Protein AF-A0A7J9VFT3-F1 (afdb_monomer_lite)

pLDDT: mean 90.73, std 5.5, range [65.38, 97.44]

Radius of gyration: 14.72 Å; chains: 1; bounding box: 46×27×30 Å

Secondary structure (DSSP, 8-state):
-------STT-TT-SSSS----TTHHHH-SSTTT--BTTB---SGGG-SSSTTSTT--

Foldseek 3Di:
DDDDDDFQCPDPPDNGQFDDDDPPRCVVPVQVQADADDPRGHDDLCNAPPNRSDPVGD

Structure (mmCIF, N/CA/C/O backbone):
data_AF-A0A7J9VFT3-F1
#
_entry.id   AF-A0A7J9VFT3-F1
#
loop_
_atom_site.group_PDB
_atom_site.id
_atom_site.type_symbol
_atom_site.label_atom_id
_atom_site.label_alt_id
_atom_site.label_comp_id
_atom_site.label_asym_id
_atom_site.label_entity_id
_atom_site.label_seq_id
_atom_site.pdbx_PDB_ins_code
_atom_site.Cartn_x
_atom_site.Cartn_y
_atom_site.Cartn_z
_atom_site.occupancy
_atom_site.B_iso_or_equiv
_atom_site.auth_seq_id
_atom_site.auth_comp_id
_atom_site.auth_asym_id
_atom_site.auth_atom_id
_atom_site.pdbx_PDB_model_num
ATOM 1 N N . MET A 1 1 ? 27.959 -3.336 -20.712 1.00 71.00 1 MET A N 1
ATOM 2 C CA . MET A 1 1 ? 27.073 -2.898 -19.611 1.00 71.00 1 MET A CA 1
ATOM 3 C C . MET A 1 1 ? 25.639 -3.124 -20.056 1.00 71.00 1 MET A C 1
ATOM 5 O O . MET A 1 1 ? 25.331 -2.759 -21.183 1.00 71.00 1 MET A O 1
ATOM 9 N N . ARG A 1 2 ? 24.810 -3.804 -19.257 1.00 85.19 2 ARG A N 1
ATOM 10 C CA . ARG A 1 2 ? 23.419 -4.129 -19.617 1.00 85.19 2 ARG A CA 1
ATOM 11 C C . ARG A 1 2 ? 22.475 -3.299 -18.755 1.00 85.19 2 ARG A C 1
ATOM 13 O O . ARG A 1 2 ? 22.667 -3.242 -17.546 1.00 85.19 2 ARG A O 1
ATOM 20 N N . PHE A 1 3 ? 21.488 -2.680 -19.392 1.00 90.31 3 PHE A N 1
ATOM 21 C CA . PHE A 1 3 ? 20.407 -1.946 -18.743 1.00 90.31 3 PHE A CA 1
ATOM 22 C C . PHE A 1 3 ? 19.138 -2.805 -18.744 1.00 90.31 3 PHE A C 1
ATOM 24 O O . PHE A 1 3 ? 18.872 -3.512 -19.720 1.00 90.31 3 PHE A O 1
ATOM 31 N N . LEU A 1 4 ? 18.400 -2.780 -17.638 1.00 94.38 4 LEU A N 1
ATOM 32 C CA . LEU A 1 4 ? 17.123 -3.461 -17.454 1.00 94.38 4 LEU A CA 1
ATOM 33 C C . LEU A 1 4 ? 16.199 -2.510 -16.700 1.00 94.38 4 LEU A C 1
ATOM 35 O O . LEU A 1 4 ? 16.575 -1.992 -15.650 1.00 94.38 4 LEU A O 1
ATOM 39 N N . GLU A 1 5 ? 15.002 -2.321 -17.234 1.00 94.88 5 GLU A N 1
ATOM 40 C CA . GLU A 1 5 ? 13.958 -1.485 -16.656 1.00 94.88 5 GLU A CA 1
ATOM 41 C C . GLU A 1 5 ? 12.666 -2.291 -16.562 1.00 94.88 5 GLU A C 1
ATOM 43 O O . GLU A 1 5 ? 12.426 -3.207 -17.355 1.00 94.88 5 GLU A O 1
ATOM 48 N N . LYS A 1 6 ? 11.848 -1.948 -15.569 1.00 93.00 6 LYS A N 1
ATOM 49 C CA . LYS A 1 6 ? 10.497 -2.462 -15.421 1.00 93.00 6 LYS A CA 1
ATOM 50 C C . LYS A 1 6 ? 9.540 -1.289 -15.321 1.00 93.00 6 LYS A C 1
ATOM 52 O O . LYS A 1 6 ? 9.627 -0.500 -14.382 1.00 93.00 6 LYS A O 1
ATOM 57 N N . ASP A 1 7 ? 8.619 -1.232 -16.269 1.00 93.94 7 ASP A N 1
ATOM 58 C CA . ASP A 1 7 ? 7.467 -0.355 -16.185 1.00 93.94 7 ASP A CA 1
ATOM 59 C C . ASP A 1 7 ? 6.368 -1.055 -15.380 1.00 93.94 7 ASP A C 1
ATOM 61 O O . ASP A 1 7 ? 5.886 -2.122 -15.760 1.00 93.94 7 ASP A O 1
ATOM 65 N N . TRP A 1 8 ? 6.039 -0.480 -14.227 1.00 93.25 8 TRP A N 1
ATOM 66 C CA . TRP A 1 8 ? 5.023 -1.000 -13.312 1.00 93.25 8 TRP A CA 1
ATOM 67 C C . TRP A 1 8 ? 3.641 -0.393 -13.558 1.00 93.25 8 TRP A C 1
ATOM 69 O O . TRP A 1 8 ? 2.662 -0.914 -13.042 1.00 93.25 8 TRP A O 1
ATOM 79 N N . VAL A 1 9 ? 3.553 0.705 -14.317 1.00 93.00 9 VAL A N 1
ATOM 80 C CA . VAL A 1 9 ? 2.286 1.406 -14.593 1.00 93.00 9 VAL A CA 1
ATOM 81 C C . VAL A 1 9 ? 1.453 0.638 -15.619 1.00 93.00 9 VAL A C 1
ATOM 83 O O . VAL A 1 9 ? 0.231 0.712 -15.605 1.00 93.00 9 VAL A O 1
ATOM 86 N N . HIS A 1 10 ? 2.108 -0.131 -16.488 1.00 93.44 10 HIS A N 1
ATOM 87 C CA . HIS A 1 10 ? 1.456 -0.935 -17.524 1.00 93.44 10 HIS A CA 1
ATOM 88 C C . HIS A 1 10 ? 1.241 -2.405 -17.125 1.00 93.44 10 HIS A C 1
AT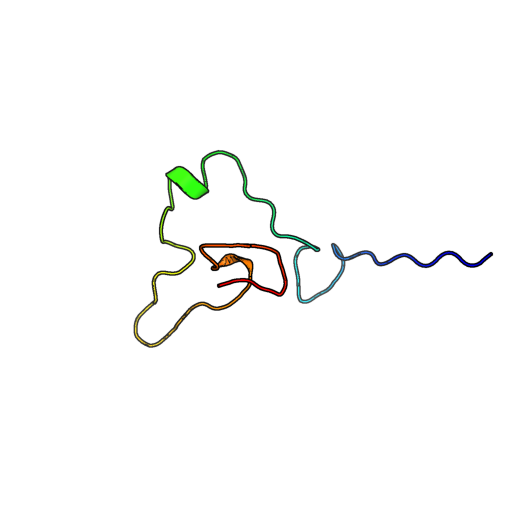OM 90 O O . HIS A 1 10 ? 0.949 -3.243 -17.980 1.00 93.44 10 HIS A O 1
ATOM 96 N N . GLU A 1 11 ? 1.396 -2.747 -15.845 1.00 93.69 11 GLU A N 1
ATOM 97 C CA . GLU A 1 11 ? 1.102 -4.094 -15.363 1.00 93.69 11 GLU A CA 1
ATOM 98 C C . GLU A 1 11 ? -0.415 -4.296 -15.214 1.00 93.69 11 GLU A C 1
ATOM 100 O O . GLU A 1 11 ? -1.084 -3.489 -14.585 1.00 93.69 11 GLU A O 1
ATOM 105 N N . PRO A 1 12 ? -0.998 -5.391 -15.726 1.00 95.31 12 PRO A N 1
ATOM 106 C CA . PRO A 1 12 ? -2.456 -5.540 -15.787 1.00 95.31 12 PRO A CA 1
ATOM 107 C C . PRO A 1 12 ? -3.136 -5.752 -14.425 1.00 95.31 12 PRO A C 1
ATOM 109 O O . PRO A 1 12 ? -4.361 -5.709 -14.341 1.00 95.31 12 PRO A O 1
ATOM 112 N N . TRP A 1 13 ? -2.362 -6.034 -13.375 1.00 93.25 13 TRP A N 1
ATOM 113 C CA . TRP A 1 13 ? -2.876 -6.397 -12.049 1.00 93.25 13 TRP A CA 1
ATOM 114 C C . TRP A 1 13 ? -2.578 -5.361 -10.966 1.00 93.25 13 TRP A C 1
ATOM 116 O O . TRP A 1 13 ? -3.028 -5.527 -9.834 1.00 93.25 13 TRP A O 1
ATOM 126 N N . ILE A 1 14 ? -1.800 -4.327 -11.286 1.00 91.69 14 ILE A N 1
ATOM 127 C CA . ILE A 1 14 ? -1.417 -3.263 -10.358 1.00 91.69 14 ILE A CA 1
ATOM 128 C C . ILE A 1 14 ? -1.427 -1.930 -11.103 1.00 91.69 14 ILE A C 1
ATOM 130 O O . ILE A 1 14 ? -1.113 -1.865 -12.280 1.00 91.69 14 ILE A O 1
ATOM 134 N N . GLU A 1 15 ? -1.728 -0.848 -10.402 1.00 86.75 15 GLU A N 1
ATOM 135 C CA . GLU A 1 15 ? -1.808 0.496 -10.997 1.00 86.75 15 GLU A CA 1
ATOM 136 C C . GLU A 1 15 ? -0.476 1.271 -10.855 1.00 86.75 15 GLU A C 1
ATOM 138 O O . GLU A 1 15 ? -0.428 2.497 -10.953 1.00 86.75 15 GLU A O 1
ATOM 143 N N . GLY A 1 16 ? 0.626 0.574 -10.554 1.00 91.44 16 GLY A N 1
ATOM 144 C CA . GLY A 1 16 ? 1.937 1.168 -10.302 1.00 91.44 16 GLY A CA 1
ATOM 145 C C . GLY A 1 16 ? 2.797 0.351 -9.337 1.00 91.44 16 GLY A C 1
ATOM 146 O O . GLY A 1 16 ? 2.508 -0.801 -9.043 1.00 91.44 16 GLY A O 1
ATOM 147 N N . CYS A 1 17 ? 3.883 0.956 -8.842 1.00 90.31 17 CYS A N 1
ATOM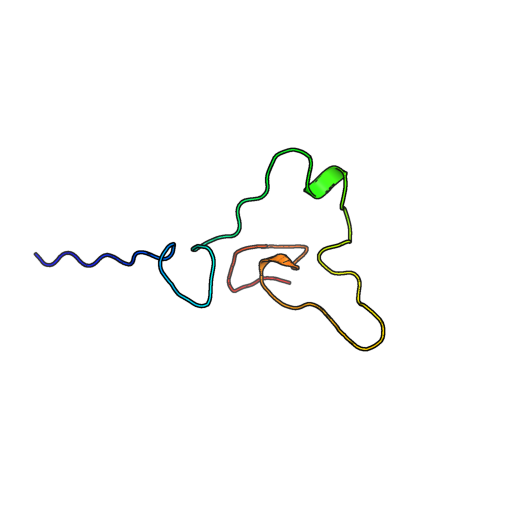 148 C CA . CYS A 1 17 ? 4.849 0.280 -7.965 1.00 90.31 17 CYS A CA 1
ATOM 149 C C . CYS A 1 17 ? 4.538 0.468 -6.471 1.00 90.31 17 CYS A C 1
ATOM 151 O O . CYS A 1 17 ? 4.414 -0.499 -5.728 1.00 90.31 17 CYS 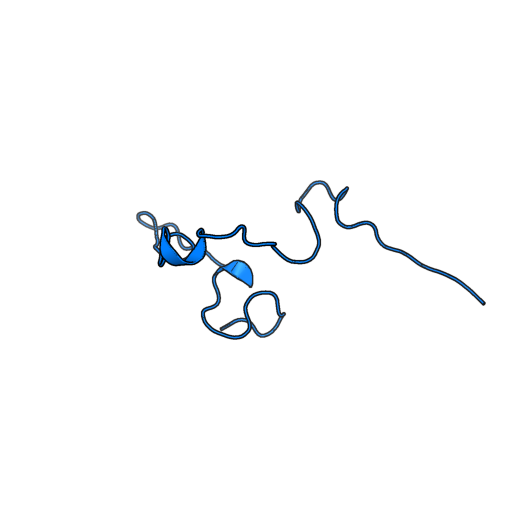A O 1
ATOM 153 N N . VAL A 1 18 ? 4.395 1.721 -6.029 1.00 87.44 18 VAL A N 1
ATOM 154 C CA . VAL A 1 18 ? 4.020 2.069 -4.653 1.00 87.44 18 VAL A CA 1
ATOM 155 C C . VAL A 1 18 ? 2.822 2.996 -4.714 1.00 87.44 18 VAL A C 1
ATOM 157 O O . VAL A 1 18 ? 2.845 4.002 -5.424 1.00 87.44 18 VAL A O 1
ATOM 160 N N . SER A 1 19 ? 1.791 2.658 -3.948 1.00 83.00 19 SER A N 1
ATOM 161 C CA . SER A 1 19 ? 0.540 3.405 -3.904 1.00 83.00 19 SER A CA 1
ATOM 162 C C . SER A 1 19 ? 0.762 4.863 -3.481 1.00 83.00 19 SER A C 1
ATOM 164 O O . SER A 1 19 ? 1.135 5.158 -2.340 1.00 83.00 19 SER A O 1
ATOM 166 N N . ALA A 1 20 ? 0.514 5.793 -4.404 1.00 85.06 20 ALA A N 1
ATOM 167 C CA . ALA A 1 20 ? 0.520 7.222 -4.121 1.00 85.06 20 ALA A CA 1
ATOM 168 C C . ALA A 1 20 ? -0.789 7.625 -3.427 1.00 85.06 20 ALA A C 1
ATOM 170 O O . ALA A 1 20 ? -1.875 7.215 -3.831 1.00 85.06 20 ALA A O 1
ATOM 171 N N . ARG A 1 21 ? -0.695 8.452 -2.381 1.00 87.56 21 ARG A N 1
ATOM 172 C CA . ARG A 1 21 ? -1.861 8.948 -1.639 1.00 87.56 21 ARG A CA 1
ATOM 173 C C . ARG A 1 21 ? -2.055 10.435 -1.933 1.00 87.56 21 ARG A C 1
ATOM 175 O O . ARG A 1 21 ? -1.161 11.216 -1.602 1.00 87.56 21 ARG A O 1
ATOM 182 N N . PRO A 1 22 ? -3.179 10.849 -2.544 1.00 90.88 22 PRO A N 1
ATOM 183 C CA . PRO A 1 22 ? -3.433 12.256 -2.803 1.00 90.88 22 PRO A CA 1
ATOM 184 C C . PRO A 1 22 ? -3.610 13.040 -1.490 1.00 90.88 22 PRO A C 1
ATOM 186 O O . PRO A 1 22 ? -3.965 12.457 -0.455 1.00 90.88 22 PRO A O 1
ATOM 189 N N . PRO A 1 23 ? -3.385 14.367 -1.512 1.00 95.44 23 PRO A N 1
ATOM 190 C CA . PRO A 1 23 ? -3.615 15.222 -0.354 1.00 95.44 23 PRO A CA 1
ATOM 191 C C . PRO A 1 23 ? -5.028 15.048 0.211 1.00 95.44 23 PRO A C 1
ATOM 193 O O . PRO A 1 23 ? -6.004 14.975 -0.530 1.00 95.44 23 PRO A O 1
ATOM 196 N N . GLY A 1 24 ? -5.131 14.980 1.538 1.00 94.12 24 GLY A N 1
ATOM 197 C CA . GLY A 1 24 ? -6.408 14.850 2.243 1.00 94.12 24 GLY A CA 1
ATOM 198 C C . GLY A 1 24 ? -6.945 13.421 2.383 1.00 94.12 24 GLY A C 1
ATOM 199 O O . GLY A 1 24 ? -7.741 13.191 3.291 1.00 94.12 24 GLY A O 1
ATOM 200 N N . LEU A 1 25 ? -6.472 12.444 1.592 1.00 92.00 25 LEU A N 1
ATOM 201 C CA . LEU A 1 25 ? -6.989 11.066 1.639 1.00 92.00 25 LEU A CA 1
ATOM 202 C C . LEU A 1 25 ? -6.891 10.462 3.048 1.00 92.00 25 LEU A C 1
ATOM 204 O O . LEU A 1 25 ? -7.881 9.983 3.587 1.00 92.00 25 LEU A O 1
ATOM 208 N N . MET A 1 26 ? -5.713 10.539 3.672 1.00 88.88 26 MET A N 1
ATOM 209 C CA . MET A 1 26 ? -5.482 9.940 4.995 1.00 88.88 26 MET A CA 1
ATOM 210 C C . MET A 1 26 ? -6.261 10.623 6.120 1.00 88.88 26 MET A C 1
ATOM 212 O O . MET A 1 26 ? -6.544 9.996 7.132 1.00 88.88 26 MET A O 1
ATOM 216 N N . THR A 1 27 ? -6.556 11.916 5.977 1.00 92.94 27 THR A N 1
ATOM 217 C CA . THR A 1 27 ? -7.244 12.698 7.012 1.00 92.94 27 THR A CA 1
ATOM 218 C C . THR A 1 27 ? -8.758 12.620 6.880 1.00 92.94 27 THR A C 1
ATOM 220 O O . THR A 1 27 ? -9.458 12.759 7.874 1.00 92.94 27 THR A O 1
ATOM 223 N N . GLN A 1 28 ? -9.266 12.419 5.661 1.00 95.88 28 GLN A N 1
ATOM 224 C CA . GLN A 1 28 ? -10.695 12.242 5.400 1.00 95.88 28 GLN A CA 1
ATOM 225 C C . GLN A 1 28 ? -11.136 10.787 5.594 1.00 95.88 28 GLN A C 1
ATOM 227 O O . GLN A 1 28 ? -12.252 10.549 6.042 1.00 95.88 28 GLN A O 1
ATOM 232 N N . TYR A 1 29 ? -10.258 9.827 5.290 1.00 92.44 29 TYR A N 1
ATOM 233 C CA . TYR A 1 29 ? -10.545 8.393 5.320 1.00 92.44 29 TYR A CA 1
ATOM 234 C C . TYR A 1 29 ? -9.508 7.665 6.177 1.00 92.44 29 TYR A C 1
ATOM 236 O O . TYR A 1 29 ? -8.624 6.971 5.677 1.00 92.44 29 TYR A O 1
ATOM 244 N N . THR A 1 30 ? -9.597 7.864 7.488 1.00 89.50 30 THR A N 1
ATOM 245 C CA . THR A 1 30 ? -8.572 7.426 8.445 1.00 89.50 30 THR A CA 1
ATOM 246 C C . THR A 1 30 ? -8.483 5.908 8.623 1.00 89.50 30 THR A C 1
ATOM 248 O O . THR A 1 30 ? -7.411 5.407 8.946 1.00 89.50 30 THR A O 1
ATOM 251 N N . ASP A 1 31 ? -9.580 5.175 8.425 1.00 91.25 31 ASP A N 1
ATOM 252 C CA . ASP A 1 31 ? -9.691 3.726 8.668 1.00 91.25 31 ASP A CA 1
ATOM 253 C C . ASP A 1 31 ? -10.207 2.933 7.453 1.00 91.25 31 ASP A C 1
ATOM 255 O O . ASP A 1 31 ? -10.159 1.705 7.439 1.00 91.25 31 ASP A O 1
ATOM 259 N N . ALA A 1 32 ? -10.651 3.617 6.395 1.00 91.62 32 ALA A N 1
ATOM 260 C CA . ALA A 1 32 ? -11.310 2.996 5.245 1.00 91.62 32 ALA A CA 1
ATOM 261 C C . ALA A 1 32 ? -10.463 1.921 4.535 1.00 91.62 32 ALA A C 1
ATOM 263 O O . ALA A 1 32 ? -11.016 1.018 3.916 1.00 91.62 32 ALA A O 1
ATOM 264 N N . LEU A 1 33 ? -9.131 2.006 4.625 1.00 89.06 33 LEU A N 1
ATOM 265 C CA . LEU A 1 33 ? -8.208 1.036 4.024 1.00 89.06 33 LEU A CA 1
ATOM 266 C C . LEU A 1 33 ? -8.083 -0.274 4.818 1.00 89.06 33 LEU A C 1
ATOM 268 O O . LEU A 1 33 ? -7.580 -1.253 4.278 1.00 89.06 33 LEU A O 1
ATOM 272 N N . SER A 1 34 ? -8.501 -0.315 6.084 1.00 91.50 34 SER A N 1
ATOM 273 C CA . SER A 1 34 ? -8.324 -1.484 6.958 1.00 91.50 34 SER A CA 1
ATOM 274 C C . SER A 1 34 ? -9.620 -1.977 7.603 1.00 91.50 34 SER A C 1
ATOM 276 O O . SER A 1 34 ? -9.677 -3.134 8.028 1.00 91.50 34 SER A O 1
ATOM 278 N N . THR A 1 35 ? -10.679 -1.163 7.625 1.00 94.50 35 THR A N 1
ATOM 279 C CA . THR A 1 35 ? -11.979 -1.541 8.192 1.00 94.50 35 THR A CA 1
ATOM 280 C C . THR A 1 35 ? -12.626 -2.689 7.395 1.00 94.50 35 THR A C 1
ATOM 282 O O . THR A 1 35 ? -12.905 -2.535 6.202 1.00 94.50 35 THR A O 1
ATOM 285 N N . PRO A 1 36 ? -12.884 -3.857 8.020 1.00 96.19 36 PRO A N 1
ATOM 286 C CA . PRO A 1 36 ? -13.471 -5.007 7.340 1.00 96.19 36 PRO A CA 1
ATOM 287 C C . PRO A 1 36 ? -14.945 -4.779 6.985 1.00 96.19 36 PRO A C 1
ATOM 289 O O . PRO A 1 36 ? -15.676 -4.081 7.688 1.00 96.19 36 PRO A O 1
ATOM 292 N N . VAL A 1 37 ? -15.405 -5.443 5.923 1.00 97.44 37 VAL A N 1
ATOM 293 C CA . VAL A 1 37 ? -16.811 -5.429 5.491 1.00 97.44 37 VAL A CA 1
ATOM 294 C C . VAL A 1 37 ? -17.397 -6.829 5.665 1.00 97.44 37 VAL A C 1
ATOM 296 O O . VAL A 1 37 ? -17.156 -7.741 4.872 1.00 97.44 37 VAL A O 1
ATOM 299 N N . GLY A 1 38 ? -18.162 -7.029 6.741 1.00 97.25 38 GLY A N 1
ATOM 300 C CA . GLY A 1 38 ? -18.705 -8.342 7.098 1.0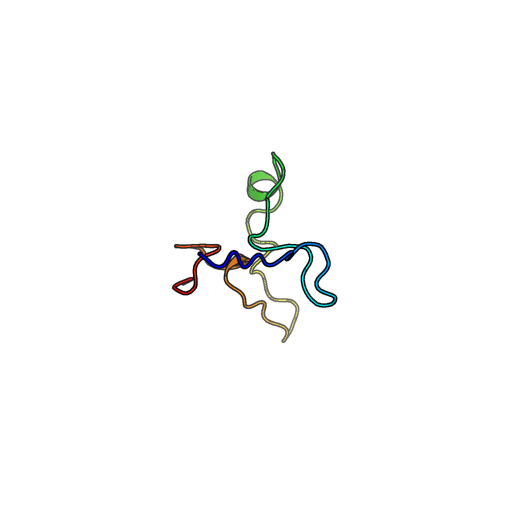0 97.25 38 GLY A CA 1
ATOM 301 C C . GLY A 1 38 ? -17.594 -9.349 7.413 1.00 97.25 38 GLY A C 1
ATOM 302 O O . GLY A 1 38 ? -16.894 -9.204 8.409 1.00 97.25 38 GLY A O 1
ATOM 303 N N . ARG A 1 39 ? -17.446 -10.384 6.575 1.00 97.25 39 ARG A N 1
ATOM 304 C CA . ARG A 1 39 ? -16.376 -11.400 6.690 1.00 97.25 39 ARG A CA 1
ATOM 305 C C . ARG A 1 39 ? -15.169 -11.120 5.785 1.00 97.25 39 ARG A C 1
ATOM 307 O O . ARG A 1 39 ? -14.278 -11.959 5.693 1.00 97.25 39 ARG A O 1
ATOM 314 N N . ILE A 1 40 ? -15.163 -9.989 5.081 1.00 97.06 40 ILE A N 1
ATOM 315 C CA . ILE A 1 40 ? -14.093 -9.604 4.160 1.00 97.06 40 ILE A CA 1
ATOM 316 C C . ILE A 1 40 ? -13.098 -8.723 4.913 1.00 97.06 40 ILE A C 1
ATOM 318 O O . ILE A 1 40 ? -13.477 -7.699 5.481 1.00 97.06 40 ILE A O 1
ATOM 322 N N . HIS A 1 41 ? -11.832 -9.133 4.892 1.00 95.69 41 HIS A N 1
ATOM 323 C CA . HIS A 1 41 ? -10.714 -8.424 5.508 1.00 95.69 41 HIS A CA 1
ATOM 324 C C . HIS A 1 41 ? -9.750 -7.936 4.425 1.00 95.69 41 HIS A C 1
ATOM 326 O O . HIS A 1 41 ? -9.495 -8.655 3.458 1.00 95.69 41 HIS A O 1
ATOM 332 N N . TRP A 1 42 ? -9.201 -6.736 4.606 1.00 94.06 42 TRP A N 1
ATOM 333 C CA . TRP A 1 42 ? -8.242 -6.138 3.680 1.00 94.06 42 TRP A CA 1
ATOM 334 C C . TRP A 1 42 ? -6.813 -6.445 4.120 1.00 94.06 42 TRP A C 1
ATOM 336 O O . TRP A 1 42 ? -6.473 -6.314 5.296 1.00 94.06 42 TRP A O 1
ATOM 346 N N . ALA A 1 43 ? -5.985 -6.864 3.169 1.00 92.50 43 ALA A N 1
ATOM 347 C CA . ALA A 1 43 ? -4.566 -7.119 3.364 1.00 92.50 43 ALA A CA 1
ATOM 348 C C . ALA A 1 43 ? -3.765 -6.425 2.259 1.00 92.50 43 ALA A C 1
ATOM 350 O O . ALA A 1 43 ? -4.293 -6.138 1.186 1.00 92.50 43 ALA A O 1
ATOM 351 N N . GLY A 1 44 ? -2.485 -6.187 2.523 1.00 91.06 44 GLY A N 1
ATOM 352 C CA . GLY A 1 44 ? -1.579 -5.501 1.609 1.00 91.06 44 GLY A CA 1
ATOM 353 C C . GLY A 1 44 ? -0.651 -4.572 2.375 1.00 91.06 44 GLY A C 1
ATOM 354 O O . GLY A 1 44 ? -0.880 -4.253 3.541 1.00 91.06 44 GLY A O 1
ATOM 355 N N . THR A 1 45 ? 0.421 -4.122 1.732 1.00 92.19 45 THR A N 1
ATOM 356 C CA . THR A 1 45 ? 1.341 -3.168 2.373 1.00 92.19 45 THR A CA 1
ATOM 357 C C . THR A 1 45 ? 0.701 -1.788 2.534 1.00 92.19 45 THR A C 1
ATOM 359 O O . THR A 1 45 ? 1.122 -0.994 3.365 1.00 92.19 45 THR A O 1
ATOM 362 N N . GLU A 1 46 ? -0.343 -1.511 1.765 1.00 90.69 46 GLU A N 1
ATOM 363 C CA . GLU A 1 46 ? -1.152 -0.301 1.748 1.00 90.69 46 GLU A CA 1
ATOM 364 C C . GLU A 1 46 ? -2.017 -0.155 2.999 1.00 90.69 46 GLU A C 1
ATOM 366 O O . GLU A 1 46 ? -2.331 0.964 3.400 1.00 90.69 46 GLU A O 1
ATOM 371 N N . THR A 1 47 ? -2.384 -1.277 3.622 1.00 90.56 47 THR A N 1
ATOM 372 C CA . THR A 1 47 ? -3.237 -1.314 4.815 1.00 90.56 47 THR A CA 1
ATOM 373 C C . THR A 1 47 ? -2.424 -1.321 6.113 1.00 90.56 47 THR A C 1
ATOM 375 O O . THR A 1 47 ? -3.004 -1.322 7.196 1.00 90.56 47 THR A O 1
ATOM 378 N N . ALA A 1 48 ? -1.089 -1.360 6.023 1.00 89.69 48 ALA A N 1
ATOM 379 C CA . ALA A 1 48 ? -0.195 -1.435 7.173 1.00 89.69 48 ALA A CA 1
ATOM 380 C C . ALA A 1 48 ? -0.087 -0.087 7.902 1.00 89.69 48 ALA A C 1
ATOM 382 O O . ALA A 1 48 ? 0.206 0.950 7.298 1.00 89.69 48 ALA A O 1
ATOM 383 N N . ASN A 1 49 ? -0.230 -0.116 9.227 1.00 86.44 49 ASN A N 1
ATOM 384 C CA . ASN A 1 49 ? -0.104 1.078 10.068 1.00 86.44 49 ASN A CA 1
ATOM 385 C C . ASN A 1 49 ? 1.358 1.493 10.246 1.00 86.44 49 ASN A C 1
ATOM 387 O O . ASN A 1 49 ? 1.655 2.644 10.571 1.00 86.44 49 ASN A O 1
ATOM 391 N N . VAL A 1 50 ? 2.290 0.560 10.041 1.00 89.19 50 VAL A N 1
ATOM 392 C CA . VAL A 1 50 ? 3.721 0.844 10.089 1.00 89.19 50 VAL A CA 1
ATOM 393 C C . VAL A 1 50 ? 4.425 0.185 8.910 1.00 89.19 50 VAL A C 1
ATOM 395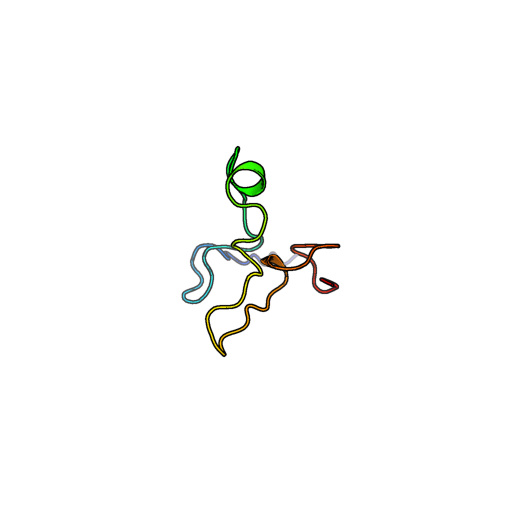 O O . VAL A 1 50 ? 4.181 -0.976 8.590 1.00 89.19 50 VAL A O 1
ATOM 398 N N . TYR A 1 51 ? 5.356 0.927 8.305 1.00 88.69 51 TYR A N 1
ATOM 399 C CA . TYR A 1 51 ? 6.086 0.516 7.104 1.00 88.69 51 TYR A CA 1
ATOM 400 C C . TYR A 1 51 ? 5.159 0.242 5.910 1.00 88.69 51 TYR A C 1
ATOM 402 O O . TYR A 1 51 ? 5.408 -0.672 5.125 1.00 88.69 51 TYR A O 1
ATOM 410 N N . GLY A 1 52 ? 4.099 1.045 5.763 1.00 88.69 52 GLY A N 1
ATOM 411 C CA . GLY A 1 52 ? 3.215 0.960 4.605 1.00 88.69 52 GLY A CA 1
ATOM 412 C C . GLY A 1 52 ? 3.965 1.200 3.291 1.00 88.69 52 GLY A C 1
ATOM 413 O O . GLY A 1 52 ? 4.813 2.091 3.217 1.00 88.69 52 GLY A O 1
ATOM 414 N N . GLY A 1 53 ? 3.685 0.374 2.282 1.00 88.88 53 GLY A N 1
ATOM 415 C CA . GLY A 1 53 ? 4.414 0.343 1.004 1.00 88.88 53 GLY A CA 1
ATOM 416 C C . GLY A 1 53 ? 5.735 -0.441 1.023 1.00 88.88 53 GLY A C 1
ATOM 417 O O . GLY A 1 53 ? 6.439 -0.475 0.017 1.00 88.88 53 GLY A O 1
ATOM 418 N N . TYR A 1 54 ? 6.091 -1.080 2.144 1.00 91.44 54 TYR A N 1
ATOM 419 C CA . TYR A 1 54 ? 7.266 -1.947 2.246 1.00 91.44 54 TYR A CA 1
ATOM 420 C C . TYR A 1 54 ? 6.86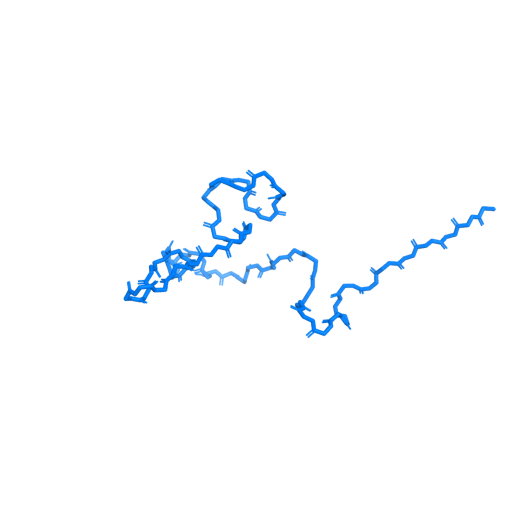2 -3.397 2.496 1.00 91.44 54 TYR A C 1
ATOM 422 O O . TYR A 1 54 ? 5.883 -3.676 3.184 1.00 91.44 54 TYR A O 1
ATOM 430 N N . MET A 1 55 ? 7.710 -4.333 2.061 1.00 91.75 55 MET A N 1
ATOM 431 C CA . MET A 1 55 ? 7.518 -5.776 2.281 1.00 91.75 55 MET A CA 1
ATOM 432 C C . MET A 1 55 ? 7.321 -6.166 3.756 1.00 91.75 55 MET A C 1
ATOM 434 O O . MET A 1 55 ? 6.761 -7.217 4.044 1.00 91.75 55 MET A O 1
ATOM 438 N N . LYS A 1 56 ? 7.794 -5.341 4.701 1.00 91.06 56 LYS A N 1
ATOM 439 C CA . LYS A 1 56 ? 7.680 -5.603 6.142 1.00 91.06 56 LYS A CA 1
ATOM 440 C C . LYS A 1 56 ? 6.316 -5.236 6.738 1.00 91.06 56 LYS A C 1
ATOM 442 O O . LYS A 1 56 ? 6.133 -5.543 7.913 1.00 91.06 56 LYS A O 1
ATOM 447 N N . GLY A 1 57 ? 5.436 -4.565 5.985 1.00 81.25 57 GLY A N 1
ATOM 448 C CA . GLY A 1 57 ? 4.184 -3.967 6.464 1.00 81.25 57 GLY A CA 1
ATOM 449 C C . GLY A 1 57 ? 3.525 -4.741 7.612 1.00 81.25 57 GLY A C 1
ATOM 450 O O . GLY A 1 57 ? 3.346 -5.956 7.523 1.00 81.25 57 GLY A O 1
ATOM 451 N N . ARG A 1 58 ? 3.234 -4.031 8.706 1.00 65.38 58 ARG A N 1
ATOM 452 C CA . ARG A 1 58 ? 2.622 -4.567 9.929 1.00 65.38 58 ARG A CA 1
ATOM 453 C C . ARG A 1 58 ? 1.396 -3.767 10.348 1.00 65.38 58 ARG A C 1
ATOM 455 O O . ARG A 1 58 ? 1.383 -2.533 10.111 1.00 65.38 58 ARG A O 1
#

Sequence (58 aa):
MRFLEKDWVHEPWIEGCVSARPPGLMTQYTDALSTPVGRIHWAGTETANVYGGYMKGR